Protein AF-A0ABD0PT53-F1 (afdb_monomer_lite)

Sequence (64 aa):
EEMSRAQVLILHGHQLAAGHHYAMALIIQRCNELRHQCDTLTSALNTKHNSLTHAQTLLRCLEE

Secondary structure (DSSP, 8-state):
-HHHHHHHHHHHHHHHHHH-TTT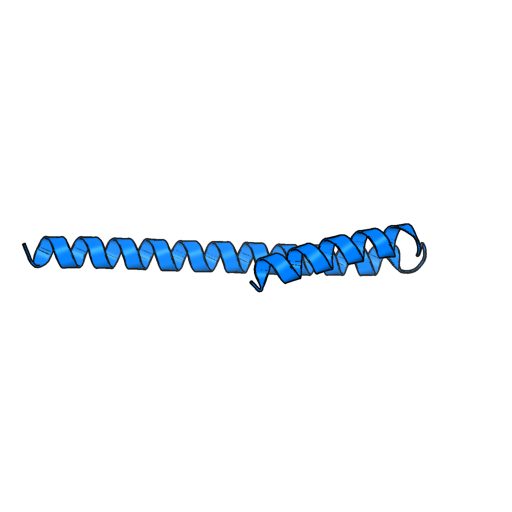HHHHHHHHHHHHHHHHHHHHHHHHHHHHHHHHHHHHHHHH-

Organism: Cirrhinus mrigala (NCBI:txid683832)

Structure (mmCIF, N/CA/C/O backbone):
data_AF-A0ABD0PT53-F1
#
_entry.id   AF-A0ABD0PT53-F1
#
loop_
_atom_site.group_PDB
_atom_site.id
_atom_site.type_symbol
_atom_site.label_atom_id
_atom_site.label_alt_id
_atom_site.label_comp_id
_atom_site.label_asym_id
_atom_site.label_entity_id
_atom_site.label_seq_id
_atom_site.pdbx_PDB_ins_code
_atom_site.Cartn_x
_atom_site.Cartn_y
_atom_site.Cartn_z
_atom_site.occupancy
_atom_site.B_iso_or_equiv
_atom_site.auth_seq_id
_atom_site.auth_comp_id
_atom_site.auth_asym_id
_atom_site.auth_atom_id
_atom_site.pdbx_PDB_model_num
ATOM 1 N N . GLU A 1 1 ? 7.245 -4.185 8.602 1.00 79.56 1 GLU A N 1
ATOM 2 C CA . GLU A 1 1 ? 8.363 -4.767 7.830 1.00 79.56 1 GLU A CA 1
ATOM 3 C C . GLU A 1 1 ? 8.075 -4.780 6.328 1.00 79.56 1 GLU A C 1
ATOM 5 O O . GLU A 1 1 ? 8.776 -4.109 5.582 1.00 79.56 1 GLU A O 1
ATOM 10 N N . GLU A 1 2 ? 6.978 -5.404 5.889 1.00 84.56 2 GLU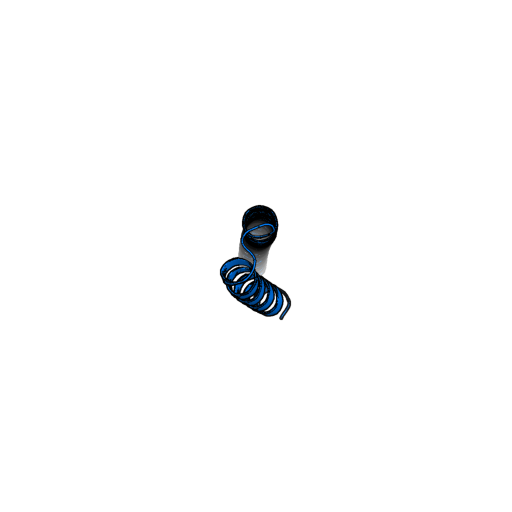 A N 1
ATOM 11 C CA . GLU A 1 2 ? 6.625 -5.531 4.460 1.00 84.56 2 GLU A CA 1
ATOM 12 C C . GLU A 1 2 ? 6.499 -4.205 3.686 1.00 84.56 2 GLU A C 1
ATOM 14 O O . GLU A 1 2 ? 7.000 -4.102 2.569 1.00 84.56 2 GLU A O 1
ATOM 19 N N . MET A 1 3 ? 5.921 -3.152 4.281 1.00 87.94 3 MET A N 1
ATOM 20 C CA . MET A 1 3 ? 5.840 -1.831 3.626 1.00 87.94 3 MET A CA 1
ATOM 21 C C . MET A 1 3 ? 7.219 -1.205 3.379 1.00 87.94 3 MET A C 1
ATOM 23 O O . MET A 1 3 ? 7.447 -0.587 2.343 1.00 87.94 3 MET A O 1
ATOM 27 N N . SER A 1 4 ? 8.162 -1.401 4.304 1.00 90.25 4 SER A N 1
ATOM 28 C CA . SER A 1 4 ? 9.538 -0.921 4.142 1.00 90.25 4 SER A CA 1
ATOM 29 C C . SER A 1 4 ? 10.253 -1.697 3.034 1.00 90.25 4 SER A C 1
ATOM 31 O O . SER A 1 4 ? 10.898 -1.098 2.175 1.00 90.25 4 SER A O 1
ATOM 33 N N . ARG A 1 5 ? 10.054 -3.020 2.972 1.00 93.31 5 ARG A N 1
ATOM 34 C CA . ARG A 1 5 ? 10.589 -3.866 1.893 1.00 93.31 5 ARG A CA 1
ATOM 35 C C . ARG A 1 5 ? 10.048 -3.454 0.519 1.00 93.31 5 ARG A C 1
ATOM 37 O O . ARG A 1 5 ? 10.821 -3.372 -0.433 1.00 93.31 5 ARG A O 1
ATOM 44 N N . ALA A 1 6 ? 8.757 -3.134 0.418 1.00 93.31 6 ALA A N 1
ATOM 45 C CA . ALA A 1 6 ? 8.149 -2.648 -0.821 1.00 93.31 6 ALA A CA 1
ATOM 46 C C . ALA A 1 6 ? 8.734 -1.298 -1.275 1.00 93.31 6 ALA A C 1
ATOM 48 O O . ALA A 1 6 ? 9.031 -1.122 -2.455 1.00 93.31 6 ALA A O 1
ATOM 49 N N . GLN A 1 7 ? 8.975 -0.366 -0.347 1.00 93.06 7 GLN A N 1
ATOM 50 C CA . GLN A 1 7 ? 9.626 0.914 -0.657 1.00 93.06 7 GLN A CA 1
ATOM 51 C C . GLN A 1 7 ? 11.059 0.730 -1.172 1.00 93.06 7 GLN A C 1
ATOM 53 O O . GLN A 1 7 ? 11.443 1.367 -2.153 1.00 93.06 7 GLN A O 1
ATOM 58 N N . VAL A 1 8 ? 11.830 -0.175 -0.560 1.00 95.75 8 VAL A N 1
ATOM 59 C CA . VAL A 1 8 ? 13.185 -0.521 -1.023 1.00 95.75 8 VAL A CA 1
ATOM 60 C C . VAL A 1 8 ? 13.147 -1.125 -2.432 1.00 95.75 8 VAL A C 1
ATOM 62 O O . VAL A 1 8 ? 13.936 -0.734 -3.290 1.00 95.75 8 VAL A O 1
ATOM 65 N N . LEU A 1 9 ? 12.195 -2.021 -2.712 1.00 94.38 9 LEU A N 1
ATOM 66 C CA . LEU A 1 9 ? 11.992 -2.598 -4.047 1.00 94.38 9 LEU A CA 1
ATOM 67 C C . LEU A 1 9 ? 11.653 -1.539 -5.103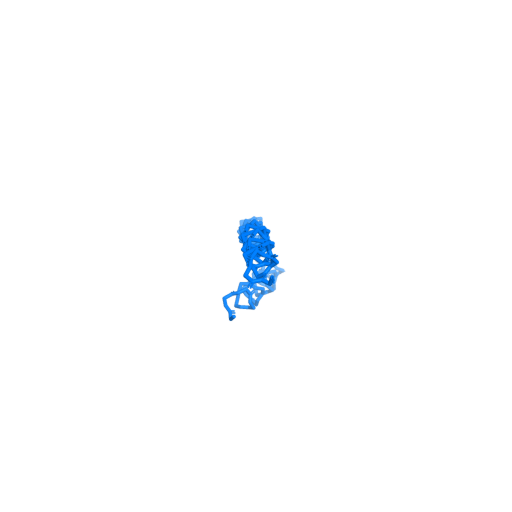 1.00 94.38 9 LEU A C 1
ATOM 69 O O . LEU A 1 9 ? 12.217 -1.562 -6.195 1.00 94.38 9 LEU A O 1
ATOM 73 N N . ILE A 1 10 ? 10.774 -0.592 -4.774 1.00 94.88 10 ILE A N 1
ATOM 74 C CA . ILE A 1 10 ? 10.420 0.530 -5.654 1.00 94.88 10 ILE A CA 1
ATOM 75 C C . ILE A 1 10 ? 11.650 1.394 -5.959 1.00 94.88 10 ILE A C 1
ATOM 77 O O . ILE A 1 10 ? 11.874 1.768 -7.111 1.00 94.88 10 ILE A O 1
ATOM 81 N N . LEU A 1 11 ? 12.467 1.693 -4.944 1.00 95.44 11 LEU A N 1
ATOM 82 C CA . LEU A 1 11 ? 13.693 2.471 -5.114 1.00 95.44 11 LEU A CA 1
ATOM 83 C C . LEU A 1 11 ? 14.680 1.766 -6.055 1.00 95.44 11 LEU A C 1
ATOM 85 O O . LEU A 1 11 ? 15.177 2.385 -6.997 1.00 95.44 11 LEU A O 1
ATOM 89 N N . HIS A 1 12 ? 14.921 0.470 -5.842 1.00 94.31 12 HIS A N 1
ATOM 90 C CA . HIS A 1 12 ? 15.774 -0.330 -6.723 1.00 94.31 12 HIS A CA 1
ATOM 91 C C . HIS A 1 12 ? 15.221 -0.409 -8.149 1.00 94.31 12 HIS A C 1
ATOM 93 O O . HIS A 1 12 ? 15.980 -0.305 -9.111 1.00 94.31 12 HIS A O 1
ATOM 99 N N . GLY A 1 13 ? 13.903 -0.538 -8.310 1.00 92.19 13 GLY A N 1
ATOM 100 C CA . GLY A 1 13 ? 13.264 -0.516 -9.623 1.00 92.19 13 GLY A CA 1
ATOM 101 C C . GLY A 1 13 ? 13.532 0.790 -10.373 1.00 92.19 13 GLY A C 1
ATOM 102 O O . GLY A 1 13 ? 13.940 0.763 -11.531 1.00 92.19 13 GLY A O 1
ATOM 103 N N . HIS A 1 14 ? 13.409 1.944 -9.714 1.00 92.75 14 HIS A N 1
ATOM 104 C CA . HIS A 1 14 ? 13.747 3.224 -10.343 1.00 92.75 14 HIS A CA 1
ATOM 105 C C . HIS A 1 14 ? 15.229 3.324 -10.743 1.00 92.75 14 HIS A C 1
ATOM 107 O O . HIS A 1 14 ? 15.533 3.814 -11.831 1.00 92.75 14 HIS A O 1
ATOM 113 N N . GLN A 1 15 ? 16.149 2.831 -9.907 1.00 93.50 15 GLN A N 1
ATOM 114 C CA . GLN A 1 15 ? 17.581 2.794 -10.232 1.00 93.50 15 GLN A CA 1
ATOM 115 C C . GLN A 1 15 ? 17.865 1.906 -11.452 1.00 93.50 15 GLN A C 1
ATOM 117 O O . GLN A 1 15 ? 18.615 2.301 -12.343 1.00 93.50 15 GLN A O 1
ATOM 122 N N . LEU A 1 16 ? 17.223 0.737 -11.537 1.00 91.69 16 LEU A N 1
ATOM 123 C CA . LEU A 1 16 ? 17.329 -0.157 -12.692 1.00 91.69 16 LEU A CA 1
ATOM 124 C C . LEU A 1 16 ? 16.774 0.489 -13.966 1.00 91.69 16 LEU A C 1
ATOM 126 O O . LEU A 1 16 ? 17.402 0.402 -15.022 1.00 91.69 16 LEU A O 1
ATOM 130 N N . ALA A 1 17 ? 15.628 1.165 -13.867 1.00 91.56 17 ALA A N 1
ATOM 131 C CA . ALA A 1 17 ? 14.982 1.842 -14.986 1.00 91.56 17 ALA A CA 1
ATOM 132 C C . ALA A 1 17 ? 15.866 2.947 -15.593 1.00 91.56 17 ALA A C 1
ATOM 134 O O . ALA A 1 17 ? 15.878 3.110 -16.812 1.00 91.56 17 ALA A O 1
ATOM 135 N N . ALA A 1 18 ? 16.653 3.647 -14.768 1.00 89.38 18 ALA A N 1
ATOM 136 C CA . ALA A 1 18 ? 17.585 4.680 -15.222 1.00 89.38 18 ALA A CA 1
ATOM 137 C C . ALA A 1 18 ? 18.712 4.141 -16.129 1.00 89.38 18 ALA A C 1
ATOM 139 O O . ALA A 1 18 ? 19.242 4.893 -16.942 1.00 89.38 18 ALA A O 1
ATOM 140 N N . GLY A 1 19 ? 19.062 2.851 -16.020 1.00 86.31 19 GLY A N 1
ATOM 141 C CA . GLY A 1 19 ? 20.107 2.207 -16.828 1.00 86.31 19 GLY A CA 1
ATOM 142 C C . GLY A 1 19 ? 19.607 1.378 -18.019 1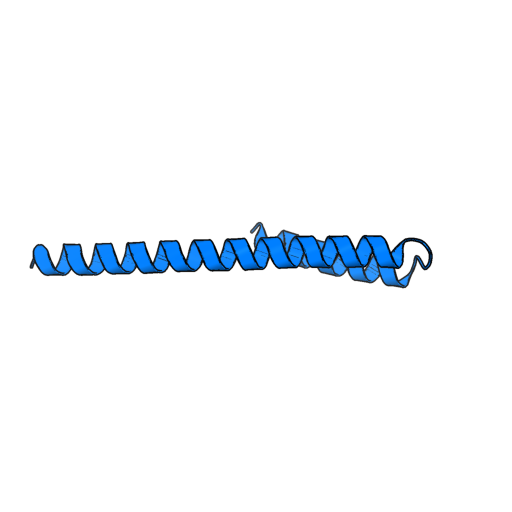.00 86.31 19 GLY A C 1
ATOM 143 O O . GLY A 1 19 ? 20.422 0.905 -18.806 1.00 86.31 19 GLY A O 1
ATOM 144 N N . HIS A 1 20 ? 18.292 1.173 -18.167 1.00 82.31 20 HIS A N 1
ATOM 145 C CA . HIS A 1 20 ? 17.728 0.218 -19.133 1.00 82.31 20 HIS A CA 1
ATOM 146 C C . HIS A 1 20 ? 16.624 0.851 -19.990 1.00 82.31 20 HIS A C 1
ATOM 148 O O . HIS A 1 20 ? 15.435 0.627 -19.756 1.00 82.31 20 HIS A O 1
ATOM 154 N N . HIS A 1 21 ? 17.009 1.594 -21.033 1.00 77.62 21 HIS A N 1
ATOM 155 C CA . HIS A 1 21 ? 16.080 2.336 -21.902 1.00 77.62 21 HIS A CA 1
ATOM 156 C C . HIS A 1 21 ? 14.929 1.493 -22.486 1.00 77.62 21 HIS A C 1
ATOM 158 O O . HIS A 1 21 ? 13.806 1.979 -22.576 1.00 77.62 21 HIS A O 1
ATOM 164 N N . TYR A 1 22 ? 15.170 0.222 -22.827 1.00 86.75 22 TYR A N 1
ATOM 165 C CA . TYR A 1 22 ? 14.147 -0.656 -23.416 1.00 86.75 22 TYR A CA 1
ATOM 166 C C . TYR A 1 22 ? 13.170 -1.264 -22.396 1.00 86.75 22 TYR A C 1
ATOM 168 O O . TYR A 1 22 ? 12.061 -1.640 -22.763 1.00 86.75 22 TYR A O 1
ATOM 176 N N . ALA A 1 23 ? 13.558 -1.365 -21.120 1.00 90.38 23 ALA A N 1
ATOM 177 C CA . ALA A 1 23 ? 12.733 -1.958 -20.060 1.00 90.38 23 ALA A CA 1
ATOM 178 C C . ALA A 1 23 ? 12.134 -0.910 -19.106 1.00 90.38 23 ALA A C 1
ATOM 180 O O . ALA A 1 23 ? 11.279 -1.236 -18.282 1.00 90.38 23 ALA A O 1
ATOM 181 N N . MET A 1 24 ? 12.561 0.351 -19.229 1.00 93.38 24 MET A N 1
ATOM 182 C CA . MET A 1 24 ? 12.215 1.460 -18.340 1.00 93.38 24 MET A CA 1
ATOM 183 C C . MET A 1 24 ? 10.705 1.587 -18.100 1.00 93.38 24 MET A C 1
ATOM 185 O O . MET A 1 24 ? 10.274 1.653 -16.950 1.00 93.38 24 MET A O 1
ATOM 189 N N . ALA A 1 25 ? 9.897 1.574 -19.165 1.00 91.81 25 ALA A N 1
ATOM 190 C CA . ALA A 1 25 ? 8.446 1.735 -19.062 1.00 91.81 25 ALA A CA 1
ATOM 191 C C . ALA A 1 25 ? 7.796 0.630 -18.212 1.00 91.81 25 ALA A C 1
ATOM 193 O O . ALA A 1 25 ? 6.991 0.920 -17.327 1.00 91.81 25 ALA A O 1
ATOM 194 N N . LEU A 1 26 ? 8.200 -0.626 -18.427 1.00 94.81 26 LEU A N 1
ATOM 195 C CA . LEU A 1 26 ? 7.672 -1.768 -17.685 1.00 94.81 26 LEU A CA 1
ATOM 196 C C . LEU A 1 26 ? 8.101 -1.726 -16.213 1.00 94.81 26 LEU A C 1
ATOM 198 O O . LEU A 1 26 ? 7.285 -1.975 -15.327 1.00 94.81 26 LEU A O 1
ATOM 202 N N . ILE A 1 27 ? 9.363 -1.382 -15.941 1.00 93.50 27 ILE A N 1
ATOM 203 C CA . ILE A 1 27 ? 9.882 -1.296 -14.570 1.00 93.50 27 ILE A CA 1
ATOM 204 C C . ILE A 1 27 ? 9.144 -0.204 -13.784 1.00 93.50 27 ILE A C 1
ATOM 206 O O . ILE A 1 27 ? 8.682 -0.455 -12.669 1.00 93.50 27 ILE A O 1
ATOM 210 N N . ILE A 1 28 ? 8.971 0.984 -14.372 1.00 94.62 28 ILE A N 1
ATOM 211 C CA . ILE A 1 28 ? 8.237 2.091 -13.742 1.00 94.62 28 ILE A CA 1
ATOM 212 C C . ILE A 1 28 ? 6.772 1.710 -13.510 1.00 94.62 28 ILE A C 1
ATOM 214 O O . ILE A 1 28 ? 6.243 1.955 -12.425 1.00 94.62 28 ILE A O 1
ATOM 218 N N . GLN A 1 29 ? 6.123 1.067 -14.487 1.00 96.38 29 GLN A N 1
ATOM 219 C CA . GLN A 1 29 ? 4.746 0.595 -14.342 1.00 96.38 29 GLN A CA 1
ATOM 220 C C . GLN A 1 29 ? 4.598 -0.338 -13.134 1.00 96.38 29 GLN A C 1
ATOM 222 O O . GLN A 1 29 ? 3.712 -0.125 -12.308 1.00 96.38 29 GLN A O 1
ATOM 227 N N . ARG A 1 30 ? 5.486 -1.330 -12.986 1.00 96.88 30 ARG A N 1
ATOM 228 C CA . ARG A 1 30 ? 5.444 -2.271 -11.854 1.00 96.88 30 ARG A CA 1
ATOM 229 C C . ARG A 1 30 ? 5.731 -1.601 -10.513 1.00 96.88 30 ARG A C 1
ATOM 231 O O . ARG A 1 30 ? 5.077 -1.928 -9.527 1.00 96.88 30 ARG A O 1
ATOM 238 N N . CYS A 1 31 ? 6.644 -0.630 -10.470 1.00 97.00 31 CYS A N 1
ATOM 239 C CA . CYS A 1 31 ? 6.895 0.155 -9.258 1.00 97.00 31 CYS A CA 1
ATOM 240 C C . CYS A 1 31 ? 5.655 0.950 -8.826 1.00 97.00 31 CYS A C 1
ATOM 242 O O . CYS A 1 31 ? 5.337 1.012 -7.638 1.00 97.00 31 CYS A O 1
ATOM 244 N N . ASN A 1 32 ? 4.938 1.541 -9.785 1.00 96.94 32 ASN A N 1
ATOM 245 C CA . ASN A 1 32 ? 3.718 2.295 -9.510 1.00 96.94 32 ASN A CA 1
ATOM 246 C C . ASN A 1 32 ? 2.566 1.389 -9.067 1.00 96.94 32 ASN A C 1
ATOM 248 O O . ASN A 1 32 ? 1.849 1.740 -8.134 1.00 96.94 32 ASN A O 1
ATOM 252 N N . GLU A 1 33 ? 2.414 0.221 -9.691 1.00 98.00 33 GLU A N 1
ATOM 253 C CA . GLU A 1 33 ? 1.423 -0.781 -9.292 1.00 98.00 33 GLU A CA 1
ATOM 254 C C . GLU A 1 33 ? 1.665 -1.260 -7.854 1.00 98.00 33 GLU A C 1
ATOM 256 O O . GLU A 1 33 ? 0.745 -1.239 -7.037 1.00 98.00 33 GLU A O 1
ATOM 261 N N . LEU A 1 34 ? 2.915 -1.592 -7.512 1.00 97.12 34 LEU A N 1
ATOM 262 C CA . LEU A 1 34 ? 3.288 -1.982 -6.152 1.00 97.12 34 LEU A CA 1
ATOM 263 C C . LEU A 1 34 ? 3.008 -0.859 -5.144 1.00 97.12 34 LEU A C 1
ATOM 265 O O . LEU A 1 34 ? 2.430 -1.114 -4.089 1.00 97.12 34 LEU A O 1
ATOM 269 N N . ARG A 1 35 ? 3.355 0.394 -5.478 1.00 97.19 35 ARG A N 1
ATOM 270 C CA . ARG A 1 35 ? 3.048 1.554 -4.625 1.00 97.19 35 ARG A CA 1
ATOM 271 C C . ARG A 1 35 ? 1.546 1.669 -4.372 1.00 97.19 35 ARG A C 1
ATOM 273 O O . ARG A 1 35 ? 1.129 1.745 -3.223 1.00 97.19 35 ARG A O 1
ATOM 280 N N . HIS A 1 36 ? 0.742 1.614 -5.430 1.00 97.75 36 HIS A N 1
ATOM 281 C CA . HIS A 1 36 ? -0.709 1.730 -5.325 1.00 97.75 36 HIS A CA 1
ATOM 282 C C . HIS A 1 36 ? -1.330 0.623 -4.458 1.00 97.75 36 HIS A C 1
ATOM 284 O O . HIS A 1 36 ? -2.229 0.885 -3.656 1.00 97.75 36 HIS A O 1
ATOM 290 N N . GLN A 1 37 ? -0.833 -0.611 -4.574 1.00 96.94 37 GLN A N 1
ATOM 291 C CA . GLN A 1 37 ? -1.269 -1.724 -3.730 1.00 96.94 37 GLN A CA 1
ATOM 292 C C . GLN A 1 37 ? -0.904 -1.497 -2.256 1.00 96.94 37 GLN A C 1
ATOM 294 O O . GLN A 1 37 ? -1.744 -1.713 -1.379 1.00 96.94 37 GLN A O 1
ATOM 299 N N . CYS A 1 38 ? 0.311 -1.018 -1.972 1.00 96.81 38 CYS A N 1
ATOM 300 C CA . CYS A 1 38 ? 0.739 -0.664 -0.617 1.00 96.81 38 CYS A CA 1
ATOM 301 C C . CYS A 1 38 ? -0.113 0.458 -0.007 1.00 96.81 38 CYS A C 1
ATOM 303 O O . CYS A 1 38 ? -0.528 0.348 1.149 1.00 96.81 38 CYS A O 1
ATOM 305 N N . ASP A 1 39 ? -0.413 1.504 -0.778 1.00 96.62 39 ASP A N 1
ATOM 306 C CA . ASP A 1 39 ? -1.248 2.626 -0.335 1.00 96.62 39 ASP A CA 1
ATOM 307 C C . ASP A 1 39 ? -2.675 2.154 -0.025 1.00 96.62 39 ASP A C 1
ATOM 309 O O . ASP A 1 39 ? -3.228 2.457 1.036 1.00 96.62 39 ASP A O 1
ATOM 313 N N . THR A 1 40 ? -3.244 1.332 -0.912 1.00 97.81 40 THR A N 1
ATOM 314 C CA . THR A 1 40 ? -4.570 0.724 -0.731 1.00 97.81 40 THR A CA 1
ATOM 315 C C . THR A 1 40 ? -4.622 -0.133 0.534 1.00 97.81 40 THR A C 1
ATOM 317 O O . THR A 1 40 ? -5.543 0.003 1.343 1.00 97.81 40 THR A O 1
ATOM 320 N N . LEU A 1 41 ? -3.619 -0.991 0.746 1.00 96.50 41 LEU A N 1
ATOM 321 C CA . LEU A 1 41 ? -3.553 -1.846 1.929 1.00 96.50 41 LEU A CA 1
ATOM 322 C C . LEU A 1 41 ? -3.414 -1.021 3.212 1.00 96.50 41 LEU A C 1
ATOM 324 O O . LEU A 1 41 ? -4.102 -1.291 4.195 1.00 96.50 41 LEU A O 1
ATOM 328 N N . THR A 1 42 ? -2.564 0.006 3.195 1.00 96.44 42 THR A N 1
ATOM 329 C CA . THR A 1 42 ? -2.362 0.912 4.333 1.00 96.44 42 THR A CA 1
ATOM 330 C C . THR A 1 42 ? -3.655 1.638 4.691 1.00 96.44 42 THR A C 1
ATOM 332 O O . THR A 1 42 ? -4.037 1.681 5.860 1.00 96.44 42 THR A O 1
ATOM 335 N N . SER A 1 43 ? -4.371 2.154 3.690 1.00 97.62 43 SER A N 1
ATOM 336 C CA . SER A 1 43 ? -5.675 2.787 3.886 1.00 97.62 43 SER A CA 1
ATOM 337 C C . SER A 1 43 ? -6.675 1.821 4.528 1.00 97.62 43 SER A C 1
ATOM 339 O O . SER A 1 43 ? -7.250 2.136 5.569 1.00 97.62 43 SER A O 1
ATOM 341 N N . ALA A 1 44 ? -6.807 0.606 3.986 1.00 97.88 44 ALA A N 1
ATOM 342 C CA . ALA A 1 44 ? -7.721 -0.403 4.515 1.00 97.88 44 ALA A CA 1
ATOM 343 C C . ALA A 1 44 ? -7.385 -0.817 5.960 1.00 97.88 44 ALA A C 1
ATOM 345 O O . ALA A 1 44 ? -8.291 -0.990 6.781 1.00 97.88 44 ALA A O 1
ATOM 346 N N . LEU A 1 45 ? -6.098 -0.963 6.286 1.00 97.12 45 LEU A N 1
ATOM 347 C CA . LEU A 1 45 ? -5.644 -1.267 7.644 1.00 97.12 45 LEU A CA 1
ATOM 348 C C . LEU A 1 45 ? -5.972 -0.132 8.613 1.00 97.12 45 LEU A C 1
ATOM 350 O O . LEU A 1 45 ? -6.519 -0.396 9.682 1.00 97.12 45 LEU A O 1
ATOM 354 N N . ASN A 1 46 ? -5.714 1.118 8.225 1.00 97.75 46 ASN A N 1
ATOM 355 C CA . ASN A 1 46 ? -6.037 2.283 9.045 1.00 97.75 46 ASN A CA 1
ATOM 356 C C . ASN A 1 46 ? -7.544 2.397 9.296 1.00 97.75 46 ASN A C 1
ATOM 358 O O . ASN A 1 46 ? -7.959 2.629 10.428 1.00 97.75 46 ASN A O 1
ATOM 362 N N . THR A 1 47 ? -8.378 2.165 8.278 1.00 98.44 47 THR A N 1
ATOM 363 C CA . THR A 1 47 ? -9.837 2.134 8.451 1.00 98.44 47 THR A CA 1
ATOM 364 C C . THR A 1 47 ? -10.252 1.068 9.459 1.00 98.44 47 THR A C 1
ATOM 366 O O . THR A 1 47 ? -10.990 1.373 10.393 1.00 98.44 47 THR A O 1
ATOM 369 N N . LYS A 1 48 ? -9.752 -0.168 9.321 1.00 98.31 48 LYS A N 1
ATOM 370 C CA . LYS A 1 48 ? -10.071 -1.258 10.257 1.00 98.31 48 LYS A CA 1
ATOM 371 C C . LYS A 1 48 ? -9.603 -0.947 11.675 1.00 98.31 48 LYS A C 1
ATOM 373 O O . LYS A 1 48 ? -10.352 -1.187 12.617 1.00 98.31 48 LYS A O 1
ATOM 378 N N . HIS A 1 49 ? -8.396 -0.405 11.820 1.00 98.31 49 HIS A N 1
ATOM 379 C CA . HIS A 1 49 ? -7.852 -0.008 13.112 1.00 98.31 49 HIS A CA 1
ATOM 380 C C . HIS A 1 49 ? -8.732 1.055 13.775 1.00 98.31 49 HIS A C 1
ATOM 382 O O . HIS A 1 49 ? -9.148 0.871 14.912 1.00 98.31 49 HIS A O 1
ATOM 388 N N . ASN A 1 50 ? -9.108 2.105 13.043 1.00 98.38 50 ASN A N 1
ATOM 389 C CA . ASN A 1 50 ? -9.974 3.163 13.561 1.00 98.38 50 ASN A CA 1
ATOM 390 C C . ASN A 1 50 ? -11.353 2.632 13.968 1.00 98.38 50 ASN A C 1
ATOM 392 O O . ASN A 1 50 ? -11.845 2.972 15.043 1.00 98.38 50 ASN A O 1
ATOM 396 N N . SER A 1 51 ? -11.968 1.774 13.147 1.00 98.31 51 SER A N 1
ATOM 397 C CA . SER A 1 51 ? -13.245 1.136 13.488 1.00 98.31 51 SER A CA 1
ATOM 398 C C . SER A 1 51 ? -13.139 0.273 14.746 1.00 98.31 51 SER A C 1
ATOM 400 O O . SER A 1 51 ? -14.027 0.327 15.593 1.00 98.31 51 SER A O 1
ATOM 402 N N . LEU A 1 52 ? -12.053 -0.492 14.893 1.00 98.44 52 LEU A N 1
ATOM 403 C CA . LEU A 1 52 ? -11.824 -1.324 16.071 1.00 98.44 52 LEU A CA 1
ATOM 404 C C . LEU A 1 52 ? -11.611 -0.475 17.328 1.00 98.44 52 LEU A C 1
ATOM 406 O O . LEU A 1 52 ? -12.264 -0.720 18.336 1.00 98.44 52 LEU A O 1
ATOM 410 N N . THR A 1 53 ? -10.763 0.551 17.256 1.00 98.25 53 THR A N 1
ATOM 411 C CA . THR A 1 53 ? -10.516 1.482 18.365 1.00 98.25 53 THR A CA 1
ATOM 412 C C . THR A 1 53 ? -11.801 2.194 18.786 1.00 98.25 53 THR A C 1
ATOM 414 O O . THR A 1 53 ? -12.070 2.348 19.978 1.00 98.25 53 THR A O 1
ATOM 417 N N . HIS A 1 54 ? -12.640 2.588 17.823 1.00 98.12 54 HIS A N 1
ATOM 418 C CA . HIS A 1 54 ? -13.941 3.184 18.112 1.00 98.12 54 HIS A CA 1
ATOM 419 C C . HIS A 1 54 ? -14.878 2.199 18.825 1.00 98.12 54 HIS A C 1
ATOM 421 O O . HIS A 1 54 ? -15.446 2.542 19.859 1.00 98.12 54 HIS A O 1
ATOM 427 N N . ALA A 1 55 ? -14.984 0.962 18.330 1.00 98.06 55 ALA A N 1
ATOM 428 C CA . ALA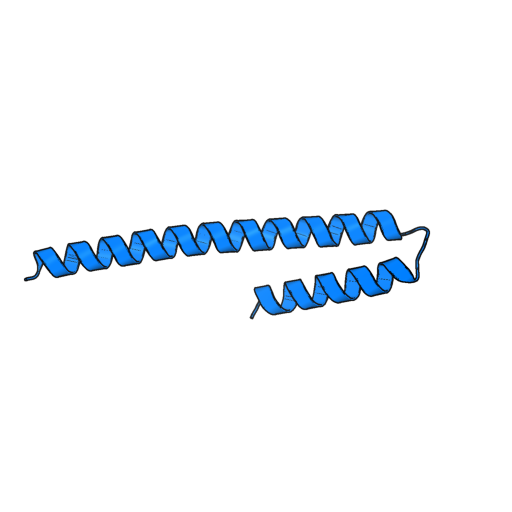 A 1 55 ? -15.785 -0.082 18.968 1.00 98.06 55 ALA A CA 1
ATOM 429 C C . ALA A 1 55 ? -15.294 -0.407 20.390 1.00 98.06 55 ALA A C 1
ATOM 431 O O . ALA A 1 55 ? -16.104 -0.523 21.304 1.00 98.06 55 ALA A O 1
ATOM 432 N N . GLN A 1 56 ? -13.976 -0.491 20.599 1.00 97.94 56 GLN A N 1
ATOM 433 C CA . GLN A 1 56 ? -13.373 -0.689 21.922 1.00 97.94 56 GLN A CA 1
ATOM 434 C C . GLN A 1 56 ? -13.675 0.473 22.872 1.00 97.94 56 GLN A C 1
ATOM 436 O O . GLN A 1 56 ? -13.970 0.252 24.043 1.00 97.94 56 GLN A O 1
ATOM 441 N N . THR A 1 57 ? -13.630 1.708 22.369 1.00 97.81 57 THR A N 1
ATOM 442 C CA . THR A 1 57 ? -13.965 2.897 23.163 1.00 97.81 57 THR A CA 1
ATOM 443 C C . THR A 1 57 ? -15.425 2.862 23.605 1.00 97.81 57 THR A C 1
ATOM 445 O O . THR A 1 57 ? -15.702 3.080 24.779 1.00 97.81 57 THR A O 1
ATOM 448 N N . LEU A 1 58 ? -16.343 2.543 22.686 1.00 97.69 58 LEU A N 1
ATOM 449 C CA . LEU A 1 58 ? -17.767 2.405 22.992 1.00 97.69 58 LEU A CA 1
ATOM 450 C C . LEU A 1 58 ? -18.029 1.295 24.012 1.00 97.69 58 LEU A C 1
ATOM 452 O O . LEU A 1 58 ? -18.787 1.517 24.948 1.00 97.69 58 LEU A O 1
ATOM 456 N N . LEU A 1 59 ? -17.392 0.130 23.850 1.00 97.62 59 LEU A N 1
ATOM 457 C CA . LEU A 1 59 ? -17.522 -0.986 24.788 1.00 97.62 59 LEU A CA 1
ATOM 458 C C . LEU A 1 59 ? -17.119 -0.558 26.203 1.00 97.62 59 LEU A C 1
ATOM 460 O O . LEU A 1 59 ? -17.891 -0.747 27.134 1.00 97.62 59 LEU A O 1
ATOM 464 N N . ARG A 1 60 ? -15.966 0.105 26.346 1.00 96.81 60 ARG A N 1
ATOM 465 C CA . ARG A 1 60 ? -15.498 0.598 27.645 1.00 96.81 60 ARG A CA 1
ATOM 466 C C . ARG A 1 60 ? -16.471 1.600 28.275 1.00 96.81 60 ARG A C 1
ATOM 468 O O . ARG A 1 60 ? -16.715 1.523 29.466 1.00 96.81 60 ARG A O 1
ATOM 475 N N . CYS A 1 61 ? -17.057 2.503 27.487 1.00 95.88 61 CYS A N 1
ATOM 476 C CA . CYS A 1 61 ? -18.058 3.451 27.989 1.00 95.88 61 CYS A CA 1
ATOM 477 C C . CYS A 1 61 ? -19.374 2.795 28.436 1.00 95.88 61 CYS A C 1
ATOM 479 O O . CYS A 1 61 ? -20.157 3.451 29.110 1.00 95.88 61 CYS A O 1
ATOM 481 N N . LEU A 1 62 ? -19.658 1.557 28.016 1.00 95.69 62 LEU A N 1
ATOM 482 C CA . LEU A 1 62 ? -20.821 0.791 28.477 1.00 95.69 62 LEU A CA 1
ATOM 483 C C . LEU A 1 62 ? -20.509 -0.074 29.709 1.00 95.69 62 LEU A C 1
ATOM 485 O O . LEU A 1 62 ? -21.437 -0.531 30.371 1.00 95.69 62 LEU A O 1
ATOM 489 N N . GLU A 1 63 ? -19.230 -0.348 29.972 1.00 90.81 63 GLU A N 1
ATOM 490 C CA . GLU A 1 63 ? -18.755 -1.088 31.149 1.00 90.81 63 GLU A CA 1
ATOM 491 C C . GLU A 1 63 ? -18.547 -0.182 32.381 1.00 90.81 63 GLU A C 1
ATOM 493 O O . GLU A 1 63 ? -18.445 -0.697 33.496 1.00 90.81 63 GLU A O 1
ATOM 498 N N . GLU A 1 64 ? -18.492 1.140 32.178 1.00 67.19 64 GLU A N 1
ATOM 499 C CA . GLU A 1 64 ? -18.495 2.197 33.209 1.00 67.19 64 GLU A CA 1
ATOM 500 C C . GLU A 1 64 ? -19.923 2.579 33.639 1.00 67.19 64 GLU A C 1
ATOM 502 O O . GLU A 1 64 ? -20.130 2.758 34.864 1.00 67.19 64 GLU A O 1
#

Radius of gyration: 19.03 Å; chains: 1; bounding box: 41×10×57 Å

Foldseek 3Di:
DVLVVLVVQLVVLCVVLVVDVVCNVVSNVVNVVSVVVSVVVVVVVVVVVVVVVVVVVVVVVVVD

pLDDT: m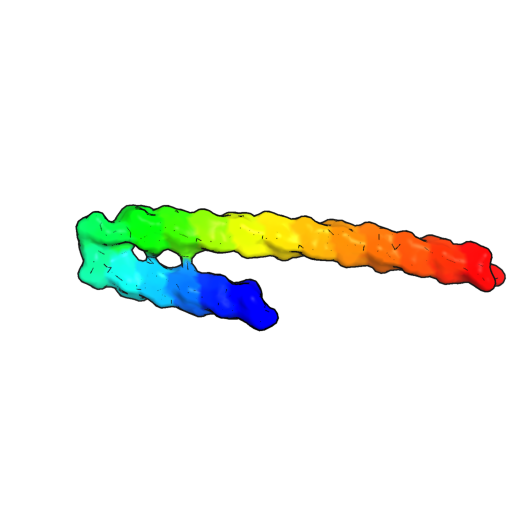ean 93.91, std 5.7, range [67.19, 98.44]